Protein AF-A0A933I8B6-F1 (afdb_monomer_lite)

Foldseek 3Di:
DEDEADDPDADDCPQHEDEDADQEYEHDAAHEAQHYAYEAAAAGEYEYEFPYEYEHQAYYHAYYDVVRAYEYYYPDAPGADEYEYNHDYAAERYEYDRYEYPYPAAAEYYPYHYPDNYHSHPRVDPDDDVVPVVVVVVPPPPPDD

Sequence (145 aa):
MKGNWTNSGSFSSGTSTVILNGINQTIYGNNTFYNLSKIATSAGVLSFETGKTQTIVNSLILTGASGNILSLRSTSQGNYWYINPQGTRSISFVDAKDSNNIHQTTIIPTNSVSSGNNVNWNLGVGGSECANAVVILHRLIFAKI

Radius of gyration: 17.52 Å; chains: 1; bounding box: 31×70×30 Å

Secondary structure (DSSP, 8-state):
----EE-SS----TTPEEE--SSSEEEES-EEEEEEEEE-SS-EEEEE-TT-EEEEEEEEEEE-BTTBPEEEEESSTTS-EEEEE-SEEEEESEEE-SEEE-SSSPB--BS-EE-S--BSB----SS-SSHHHHHHHTTSSS---

Structure (mmCIF, N/CA/C/O backbone):
data_AF-A0A933I8B6-F1
#
_entry.id   AF-A0A933I8B6-F1
#
loop_
_atom_site.group_PDB
_atom_site.id
_atom_site.type_symbol
_atom_site.label_atom_id
_atom_site.label_alt_id
_atom_site.label_comp_id
_atom_site.label_asym_id
_atom_site.label_entity_id
_atom_site.label_seq_id
_atom_site.pdbx_PDB_ins_code
_atom_site.Cartn_x
_atom_site.Cartn_y
_atom_site.Cartn_z
_atom_site.occupancy
_atom_site.B_iso_or_equiv
_atom_site.auth_seq_id
_atom_site.auth_comp_id
_atom_site.auth_asym_id
_atom_site.auth_atom_id
_atom_site.pdbx_PDB_model_num
ATOM 1 N N . MET A 1 1 ? 9.136 16.529 -4.928 1.00 38.09 1 MET A N 1
ATOM 2 C CA . MET A 1 1 ? 8.128 16.910 -3.913 1.00 38.09 1 MET A CA 1
ATOM 3 C C . MET A 1 1 ? 7.854 15.690 -3.034 1.00 38.09 1 MET A C 1
ATOM 5 O O . MET A 1 1 ? 7.507 14.647 -3.576 1.00 38.09 1 MET A O 1
ATOM 9 N N . LYS A 1 2 ? 8.119 15.776 -1.722 1.00 49.44 2 LYS A N 1
ATOM 10 C CA . LYS A 1 2 ? 7.812 14.733 -0.726 1.00 49.44 2 LYS A CA 1
ATOM 11 C C . LYS A 1 2 ? 6.591 15.207 0.062 1.00 49.44 2 LYS A C 1
ATOM 13 O O . LYS A 1 2 ? 6.691 16.214 0.751 1.00 49.44 2 LYS A O 1
ATOM 18 N N . GLY A 1 3 ? 5.457 14.529 -0.072 1.00 61.91 3 GLY A N 1
ATOM 19 C CA . GLY A 1 3 ? 4.294 14.738 0.791 1.00 61.91 3 GLY A CA 1
ATOM 20 C C . GLY A 1 3 ? 4.118 13.492 1.640 1.00 61.91 3 GLY A C 1
ATOM 21 O O . GLY A 1 3 ? 3.668 12.474 1.120 1.00 61.91 3 GLY A O 1
ATOM 22 N N . ASN A 1 4 ? 4.533 13.525 2.903 1.00 72.19 4 ASN A N 1
ATOM 23 C CA . ASN A 1 4 ? 4.270 12.408 3.807 1.00 72.19 4 ASN A CA 1
ATOM 24 C C . ASN A 1 4 ? 2.786 12.410 4.182 1.00 72.19 4 ASN A C 1
ATOM 26 O O . ASN A 1 4 ? 2.207 13.471 4.406 1.00 72.19 4 ASN A O 1
ATOM 30 N N . TRP A 1 5 ? 2.181 11.228 4.262 1.00 71.62 5 TRP A N 1
ATOM 31 C CA . TRP A 1 5 ? 0.858 11.075 4.845 1.00 71.62 5 TRP A CA 1
ATOM 32 C C . TRP A 1 5 ? 1.016 10.928 6.357 1.00 71.62 5 TRP A C 1
ATOM 34 O O . TRP A 1 5 ? 1.328 9.854 6.876 1.00 71.62 5 TRP A O 1
ATOM 44 N N . THR A 1 6 ? 0.841 12.037 7.067 1.00 64.31 6 THR A N 1
ATOM 45 C CA . THR A 1 6 ? 0.762 12.069 8.528 1.00 64.31 6 THR A CA 1
ATOM 46 C C . THR A 1 6 ? -0.683 12.319 8.920 1.00 64.31 6 THR A C 1
ATOM 48 O O . THR A 1 6 ? -1.178 13.433 8.761 1.00 64.31 6 THR A O 1
ATOM 51 N N . ASN A 1 7 ? -1.358 11.295 9.434 1.00 55.88 7 ASN A N 1
ATOM 52 C CA . ASN A 1 7 ? -2.671 11.458 10.034 1.00 55.88 7 ASN A CA 1
ATOM 53 C C . ASN A 1 7 ? -2.546 11.320 11.559 1.00 55.88 7 ASN A C 1
ATOM 55 O O . ASN A 1 7 ? -2.358 10.221 12.074 1.00 55.88 7 ASN A O 1
ATOM 59 N N . SER A 1 8 ? -2.614 12.446 12.272 1.00 54.88 8 SER A N 1
ATOM 60 C CA . SER A 1 8 ? -2.635 12.503 13.741 1.00 54.88 8 SER A CA 1
ATOM 61 C C . SER A 1 8 ? -4.054 12.427 14.331 1.00 54.88 8 SER A C 1
ATOM 63 O O . SER A 1 8 ? -4.210 12.543 15.544 1.00 54.88 8 SER A O 1
ATOM 65 N N . GLY A 1 9 ? -5.083 12.225 13.495 1.00 50.50 9 GLY A N 1
ATOM 66 C CA . GLY A 1 9 ? -6.488 12.096 13.891 1.00 50.50 9 GLY A CA 1
ATOM 67 C C . GLY A 1 9 ? -7.218 10.951 13.172 1.00 50.50 9 GLY A C 1
ATOM 68 O O . GLY A 1 9 ? -6.607 10.030 12.631 1.00 50.50 9 GLY A O 1
ATOM 69 N N . SER A 1 10 ? -8.552 10.990 13.156 1.00 50.06 10 SER A N 1
ATOM 70 C CA . SER A 1 10 ? -9.377 10.011 12.432 1.00 50.06 10 SER A CA 1
ATOM 71 C C . SER A 1 10 ? -9.659 10.504 11.012 1.00 50.06 10 SER A C 1
ATOM 73 O O . SER A 1 10 ? -10.504 11.374 10.815 1.00 50.06 10 SER A O 1
ATOM 75 N N . PHE A 1 11 ? -8.984 9.950 10.003 1.00 61.12 11 PHE A N 1
ATOM 76 C CA . PHE A 1 11 ? -9.354 10.183 8.607 1.00 61.12 11 PHE A CA 1
ATOM 77 C C . PHE A 1 11 ? -10.560 9.305 8.250 1.00 61.12 11 PHE A C 1
ATOM 79 O O . PHE A 1 11 ? -10.429 8.090 8.115 1.00 61.12 11 PHE A O 1
ATOM 86 N N . SER A 1 12 ? -11.737 9.917 8.099 1.00 57.72 12 SER A N 1
ATOM 87 C CA . SER A 1 12 ? -12.919 9.258 7.536 1.00 57.72 12 SER A CA 1
ATOM 88 C C . SER A 1 12 ? -12.986 9.570 6.044 1.00 57.72 12 SER A C 1
ATOM 90 O O . SER A 1 12 ? -13.438 10.641 5.647 1.00 57.72 12 SER A O 1
ATOM 92 N N . SER A 1 13 ? -12.507 8.652 5.200 1.00 59.66 13 SER A N 1
ATOM 93 C CA . SER A 1 13 ? -12.538 8.845 3.738 1.00 59.66 13 SER A CA 1
ATOM 94 C C . SER A 1 13 ? -13.955 8.845 3.159 1.00 59.66 13 SER A C 1
ATOM 96 O O . SER A 1 13 ? -14.125 9.194 1.988 1.00 59.66 13 SER A O 1
ATOM 98 N N . GLY A 1 14 ? -14.966 8.418 3.925 1.00 74.69 14 GLY A N 1
ATOM 99 C CA . GLY A 1 14 ? -16.256 8.031 3.362 1.00 74.69 14 GLY A CA 1
ATOM 100 C C . GLY A 1 14 ? -16.028 6.956 2.300 1.00 74.69 14 GLY A C 1
ATOM 101 O O . GLY A 1 14 ? -15.512 5.888 2.614 1.00 74.69 14 GLY A O 1
ATOM 102 N N . THR A 1 15 ? -16.331 7.275 1.040 1.00 81.25 15 THR A N 1
ATOM 103 C CA . THR A 1 15 ? -16.066 6.422 -0.133 1.00 81.25 15 THR A CA 1
ATOM 104 C C . THR A 1 15 ? -14.960 6.953 -1.059 1.00 81.25 15 THR A C 1
ATOM 106 O O . THR A 1 15 ? -14.828 6.518 -2.204 1.00 81.25 15 THR A O 1
ATOM 109 N N . SER A 1 16 ? -14.173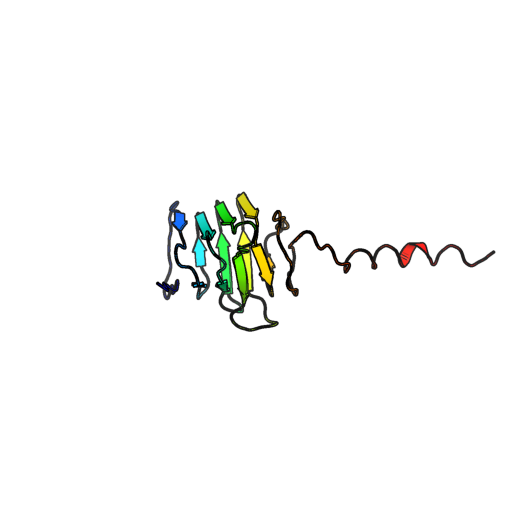 7.927 -0.597 1.00 87.12 16 SER A N 1
ATOM 110 C CA . SER A 1 16 ? -13.191 8.643 -1.421 1.00 87.12 16 SER A CA 1
ATOM 111 C C . SER A 1 16 ? -11.922 7.830 -1.693 1.00 87.12 16 SER A C 1
ATOM 113 O O . SER A 1 16 ? -11.544 6.937 -0.930 1.00 87.12 16 SER A O 1
ATOM 115 N N . THR A 1 17 ? -11.220 8.197 -2.768 1.00 87.88 17 THR A N 1
ATOM 116 C CA . THR A 1 17 ? -9.914 7.632 -3.129 1.00 87.88 17 THR A CA 1
ATOM 117 C C . THR A 1 17 ? -8.777 8.526 -2.661 1.00 87.88 17 THR A C 1
ATOM 119 O O . THR A 1 17 ? -8.693 9.686 -3.055 1.00 87.88 17 THR A O 1
ATOM 122 N N . VAL A 1 18 ? -7.863 7.966 -1.868 1.00 91.19 18 VAL A N 1
ATOM 123 C CA . VAL A 1 18 ? -6.596 8.615 -1.518 1.00 91.19 18 VAL A CA 1
ATOM 124 C C . VAL A 1 18 ? -5.553 8.253 -2.566 1.00 91.19 18 VAL A C 1
ATOM 126 O O . VAL A 1 18 ? -5.250 7.077 -2.767 1.00 91.19 18 VAL A O 1
ATOM 129 N N . ILE A 1 19 ? -5.004 9.269 -3.233 1.00 90.19 19 ILE A N 1
ATOM 130 C CA . ILE A 1 19 ? -3.965 9.114 -4.256 1.00 90.19 19 ILE A CA 1
ATOM 131 C C . ILE A 1 19 ? -2.637 9.634 -3.711 1.00 90.19 19 ILE A C 1
ATOM 133 O O . ILE A 1 19 ? -2.508 10.796 -3.332 1.00 90.19 19 ILE A O 1
ATOM 137 N N . LEU A 1 20 ? -1.633 8.766 -3.718 1.00 89.88 20 LEU A N 1
ATOM 138 C CA . LEU A 1 20 ? -0.267 9.066 -3.312 1.00 89.88 20 LEU A CA 1
ATOM 139 C C . LEU A 1 20 ? 0.579 9.389 -4.556 1.00 89.88 20 LEU A C 1
ATOM 141 O O . LEU A 1 20 ? 1.049 8.505 -5.270 1.00 89.88 20 LEU A O 1
ATOM 145 N N . ASN A 1 21 ? 0.766 10.670 -4.866 1.00 86.38 21 ASN A N 1
ATOM 146 C CA . ASN A 1 21 ? 1.432 11.127 -6.096 1.00 86.38 21 ASN A CA 1
ATOM 147 C C . ASN A 1 21 ? 2.934 11.453 -5.938 1.00 86.38 21 ASN A C 1
ATOM 149 O O . ASN A 1 21 ? 3.615 11.694 -6.932 1.00 86.38 21 ASN A O 1
ATOM 153 N N . GLY A 1 22 ? 3.479 11.444 -4.721 1.00 84.00 22 GLY A N 1
ATOM 154 C CA . GLY A 1 22 ? 4.897 11.711 -4.467 1.00 84.00 22 GLY A CA 1
ATOM 155 C C . GLY A 1 22 ? 5.796 10.528 -4.835 1.00 84.00 22 GLY A C 1
ATOM 156 O O . GLY A 1 22 ? 5.370 9.381 -4.772 1.00 84.00 22 GLY A O 1
ATOM 157 N N . ILE A 1 23 ? 7.057 10.778 -5.204 1.00 88.69 23 ILE A N 1
ATOM 158 C CA . ILE A 1 23 ? 8.016 9.700 -5.536 1.00 88.69 23 ILE A CA 1
ATOM 159 C C . ILE A 1 23 ? 8.303 8.842 -4.298 1.00 88.69 23 ILE A C 1
ATOM 161 O O . ILE A 1 23 ? 8.106 7.631 -4.315 1.00 88.69 23 ILE A O 1
ATOM 165 N N . ASN A 1 24 ? 8.727 9.503 -3.217 1.00 90.94 24 ASN A N 1
ATOM 166 C CA . ASN A 1 24 ? 8.945 8.890 -1.914 1.00 90.94 24 ASN A CA 1
ATOM 167 C C . ASN A 1 24 ? 7.927 9.460 -0.932 1.00 90.94 24 ASN A C 1
ATOM 169 O O . ASN A 1 24 ? 7.839 10.686 -0.796 1.00 90.94 24 ASN A O 1
ATOM 173 N N . GLN A 1 25 ? 7.176 8.591 -0.263 1.00 91.44 25 GLN A N 1
ATOM 174 C CA . GLN A 1 25 ? 6.160 8.977 0.714 1.00 91.44 25 GLN A CA 1
ATOM 175 C C . GLN A 1 25 ? 6.159 7.993 1.876 1.00 91.44 25 GLN A C 1
ATOM 177 O O . GLN A 1 25 ? 6.387 6.802 1.684 1.00 91.44 25 GLN A O 1
ATOM 182 N N . THR A 1 26 ? 5.863 8.492 3.069 1.00 93.06 26 THR A N 1
ATOM 183 C CA . THR A 1 26 ? 5.653 7.653 4.250 1.00 93.06 26 THR A CA 1
ATOM 184 C C . THR A 1 26 ? 4.214 7.784 4.726 1.00 93.06 26 THR A C 1
ATOM 186 O O . THR A 1 26 ? 3.703 8.902 4.788 1.00 93.06 26 THR A O 1
ATOM 189 N N . ILE A 1 27 ? 3.580 6.663 5.071 1.00 92.38 27 ILE A N 1
ATOM 190 C CA . ILE A 1 27 ? 2.301 6.607 5.781 1.00 92.38 27 ILE A CA 1
ATOM 191 C C . ILE A 1 27 ? 2.578 6.332 7.260 1.00 92.38 27 ILE A C 1
ATOM 193 O O . ILE A 1 27 ? 3.136 5.289 7.609 1.00 92.38 27 ILE A O 1
ATOM 197 N N . TYR A 1 28 ? 2.157 7.262 8.114 1.00 91.69 28 TYR A N 1
ATOM 198 C CA . TYR A 1 28 ? 2.220 7.134 9.569 1.00 91.69 28 TYR A CA 1
ATOM 199 C C . TYR A 1 28 ? 0.854 6.807 10.172 1.00 91.69 28 TYR A C 1
ATOM 201 O O . TYR A 1 28 ? -0.190 7.156 9.612 1.00 91.69 28 TYR A O 1
ATOM 209 N N . GLY A 1 29 ? 0.876 6.177 11.343 1.00 92.12 29 GLY A N 1
ATOM 210 C CA . GLY A 1 29 ? -0.299 5.820 12.122 1.00 92.12 29 GLY A CA 1
ATOM 211 C C . GLY A 1 29 ? -1.096 4.650 11.549 1.00 92.12 29 GLY A C 1
ATOM 212 O O . GLY A 1 29 ? -0.803 4.102 10.483 1.00 92.12 29 GLY A O 1
ATOM 213 N N . ASN A 1 30 ? -2.127 4.257 12.296 1.00 92.50 30 ASN A N 1
ATOM 214 C CA . ASN A 1 30 ? -3.143 3.340 11.794 1.00 92.50 30 ASN A CA 1
ATOM 215 C C . ASN A 1 30 ? -4.125 4.135 10.932 1.00 92.50 30 ASN A C 1
ATOM 217 O O . ASN A 1 30 ? -4.686 5.120 11.409 1.00 92.50 30 ASN A O 1
ATOM 221 N N . ASN A 1 31 ? -4.356 3.708 9.692 1.00 91.88 31 ASN A N 1
ATOM 222 C CA . ASN A 1 31 ? -5.295 4.385 8.798 1.00 91.88 31 ASN A CA 1
ATOM 223 C C . ASN A 1 31 ? -6.327 3.407 8.248 1.00 91.88 31 ASN A C 1
ATOM 225 O O . ASN A 1 31 ? -6.047 2.227 8.034 1.00 91.88 31 ASN A O 1
ATOM 229 N N . THR A 1 32 ? -7.517 3.937 7.976 1.00 93.06 32 THR A N 1
ATOM 230 C CA . THR A 1 32 ? -8.548 3.253 7.197 1.00 93.06 32 THR A CA 1
ATOM 231 C C . THR A 1 32 ? -8.812 4.060 5.934 1.00 93.06 32 THR A C 1
ATOM 233 O O . THR A 1 32 ? -9.253 5.208 5.990 1.00 93.06 32 THR A O 1
ATOM 236 N N . PHE A 1 33 ? -8.520 3.457 4.789 1.00 91.56 33 PHE A N 1
ATOM 237 C CA . PHE A 1 33 ? -8.780 4.012 3.470 1.00 91.56 33 PHE A CA 1
ATOM 238 C C . PHE A 1 33 ? -9.955 3.274 2.840 1.00 91.56 33 PHE A C 1
ATOM 240 O O . PHE A 1 33 ? -9.988 2.043 2.853 1.00 91.56 33 PHE A O 1
ATOM 247 N N . TYR A 1 34 ? -10.895 3.998 2.238 1.00 93.12 34 TYR A N 1
ATOM 248 C CA . TYR A 1 34 ? -11.889 3.348 1.391 1.00 93.12 34 TYR A CA 1
ATOM 249 C C . TYR A 1 34 ? -11.246 2.844 0.094 1.00 93.12 34 TYR A C 1
ATOM 251 O O . TYR A 1 34 ? -11.196 1.636 -0.134 1.00 93.12 34 TYR A O 1
ATOM 259 N N . ASN A 1 35 ? -10.641 3.744 -0.690 1.00 92.56 35 ASN A N 1
ATOM 260 C CA . ASN A 1 35 ? -9.711 3.373 -1.759 1.00 92.56 35 ASN A CA 1
ATOM 261 C C . ASN A 1 35 ? -8.334 4.006 -1.522 1.00 92.56 35 ASN A C 1
ATOM 263 O O . ASN A 1 35 ? -8.241 5.186 -1.175 1.00 92.56 35 ASN A O 1
ATOM 267 N N . LEU A 1 36 ? -7.268 3.247 -1.771 1.00 94.69 36 LEU A N 1
ATOM 268 C CA . LEU A 1 36 ? -5.884 3.717 -1.740 1.00 94.6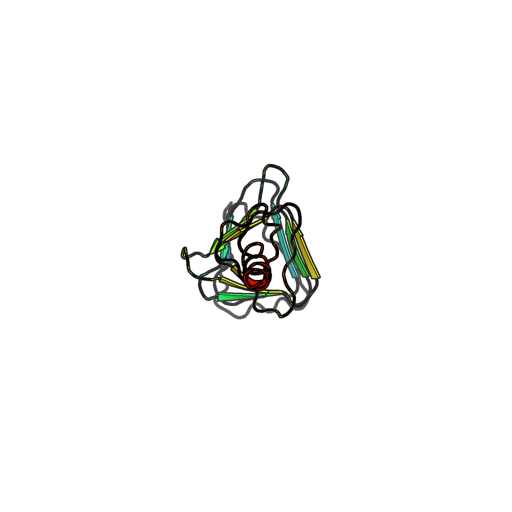9 36 LEU A CA 1
ATOM 269 C C . LEU A 1 36 ? -5.219 3.427 -3.085 1.00 94.69 36 LEU A C 1
ATOM 271 O O . LEU A 1 36 ? -5.194 2.281 -3.530 1.00 94.69 36 LEU A O 1
ATOM 275 N N . SER A 1 37 ? -4.653 4.459 -3.709 1.00 94.75 37 SER A N 1
ATOM 276 C CA . SER A 1 37 ? -3.956 4.350 -4.987 1.00 94.75 37 SER A CA 1
ATOM 277 C C . SER A 1 37 ? -2.560 4.960 -4.924 1.00 94.75 37 SER A C 1
ATOM 279 O O . SER A 1 37 ? -2.383 6.130 -4.578 1.00 94.75 37 SER A O 1
ATOM 281 N N . LYS A 1 38 ? -1.559 4.166 -5.303 1.00 93.75 38 LYS A N 1
ATOM 282 C CA . LYS A 1 38 ? -0.194 4.608 -5.576 1.00 93.75 38 LYS A CA 1
ATOM 283 C C . LYS A 1 38 ? 0.240 4.056 -6.927 1.00 93.75 38 LYS A C 1
ATOM 285 O O . LYS A 1 38 ? 0.515 2.867 -7.053 1.00 93.75 38 LYS A O 1
ATOM 290 N N . ILE A 1 39 ? 0.354 4.941 -7.911 1.00 93.50 39 ILE A N 1
ATOM 291 C CA . ILE A 1 39 ? 0.917 4.625 -9.225 1.00 93.50 39 ILE A CA 1
ATOM 292 C C . ILE A 1 39 ? 2.246 5.373 -9.340 1.00 93.50 39 ILE A C 1
ATOM 294 O O . ILE A 1 39 ? 2.309 6.591 -9.157 1.00 93.50 39 ILE A O 1
ATOM 298 N N . ALA A 1 40 ? 3.326 4.635 -9.554 1.00 90.69 40 ALA A N 1
ATOM 299 C CA . ALA A 1 40 ? 4.677 5.148 -9.683 1.00 90.69 40 ALA A CA 1
ATOM 300 C C . ALA A 1 40 ? 5.126 5.035 -11.143 1.00 90.69 40 ALA A C 1
ATOM 302 O O . ALA A 1 40 ? 5.136 3.953 -11.723 1.00 90.69 40 ALA A O 1
ATOM 303 N N . THR A 1 41 ? 5.498 6.170 -11.731 1.00 88.06 41 THR A N 1
ATOM 304 C CA . THR A 1 41 ? 6.078 6.260 -13.082 1.00 88.06 41 THR A CA 1
ATOM 305 C C . THR A 1 41 ? 7.608 6.229 -13.068 1.00 88.06 41 THR A C 1
ATOM 307 O O . THR A 1 41 ? 8.234 6.048 -14.107 1.00 88.06 41 THR A O 1
ATOM 310 N N . SER A 1 42 ? 8.212 6.375 -11.888 1.00 90.81 42 SER A N 1
ATOM 311 C CA . SER A 1 42 ? 9.645 6.271 -11.619 1.00 90.81 42 SER A CA 1
ATOM 312 C C . SER A 1 42 ? 9.869 5.414 -10.375 1.00 90.81 42 SER A C 1
ATOM 314 O O . SER A 1 42 ? 8.980 5.332 -9.523 1.00 90.81 42 SER A O 1
ATOM 316 N N . ALA A 1 43 ? 11.061 4.832 -10.224 1.00 91.00 43 ALA A N 1
ATOM 317 C CA . ALA A 1 43 ? 11.433 4.138 -8.992 1.00 91.00 43 ALA A CA 1
ATOM 318 C C . ALA A 1 43 ? 11.223 5.046 -7.764 1.00 91.00 43 ALA A C 1
ATOM 320 O O . ALA A 1 43 ? 11.586 6.226 -7.765 1.00 91.00 43 ALA A O 1
ATOM 321 N N . GLY A 1 44 ? 10.604 4.495 -6.725 1.00 92.44 44 GLY A N 1
ATOM 322 C CA . GLY A 1 44 ? 10.214 5.241 -5.535 1.00 92.44 44 GLY A CA 1
ATOM 323 C C . GLY A 1 44 ? 9.922 4.321 -4.361 1.00 92.44 44 GLY A C 1
ATOM 324 O O . GLY A 1 44 ? 9.756 3.110 -4.528 1.00 92.44 44 GLY A O 1
ATOM 325 N N . VAL A 1 45 ? 9.877 4.907 -3.169 1.00 94.69 45 VAL A N 1
ATOM 326 C CA . VAL A 1 45 ? 9.669 4.190 -1.910 1.00 94.69 45 VAL A CA 1
ATOM 327 C C . VAL A 1 45 ? 8.393 4.676 -1.236 1.00 94.69 45 VAL A C 1
ATOM 329 O O . VAL A 1 45 ? 8.257 5.855 -0.902 1.00 94.69 45 VAL A O 1
ATOM 332 N N . LEU A 1 46 ? 7.471 3.746 -1.003 1.00 95.94 46 LEU A N 1
ATOM 333 C CA . LEU A 1 46 ? 6.346 3.918 -0.100 1.00 95.94 46 LEU A CA 1
ATOM 334 C C . LEU A 1 46 ? 6.678 3.231 1.227 1.00 95.94 46 LEU A C 1
ATOM 336 O O . LEU A 1 46 ? 6.726 2.002 1.318 1.00 95.94 46 LEU A O 1
ATOM 340 N N . SER A 1 47 ? 6.927 4.044 2.247 1.00 96.06 47 SER A N 1
ATOM 341 C CA . SER A 1 47 ? 7.250 3.578 3.590 1.00 96.06 47 SER A CA 1
ATOM 342 C C . SER A 1 47 ? 6.001 3.530 4.465 1.00 96.06 47 SER A C 1
ATOM 344 O O . SER A 1 47 ? 5.154 4.420 4.407 1.00 96.06 47 SER A O 1
ATOM 346 N N . PHE A 1 48 ? 5.917 2.526 5.325 1.00 96.38 48 PHE A N 1
ATOM 347 C CA . PHE A 1 48 ? 4.846 2.352 6.297 1.00 96.38 48 PHE A CA 1
ATOM 348 C C . PHE A 1 48 ? 5.434 2.315 7.700 1.00 96.38 48 PHE A C 1
ATOM 350 O O . PHE A 1 48 ? 6.432 1.629 7.938 1.00 96.38 48 PHE A O 1
ATOM 357 N N . GLU A 1 49 ? 4.824 3.052 8.626 1.00 96.12 49 GLU A N 1
ATOM 358 C CA . GLU A 1 49 ? 5.259 3.037 10.018 1.00 96.12 49 GLU A CA 1
ATOM 359 C C . GLU A 1 49 ? 5.175 1.620 10.603 1.00 96.12 49 GLU A C 1
ATOM 361 O O . GLU A 1 49 ? 4.151 0.934 10.526 1.00 96.12 49 GLU A O 1
ATOM 366 N N . THR A 1 50 ? 6.281 1.184 11.196 1.00 96.75 50 THR A N 1
ATOM 367 C CA . THR A 1 50 ? 6.402 -0.114 11.855 1.00 96.75 50 THR A CA 1
ATOM 368 C C . THR A 1 50 ? 5.317 -0.315 12.902 1.00 96.75 50 THR A C 1
ATOM 370 O O . THR A 1 50 ? 5.008 0.571 13.697 1.00 96.75 50 THR A O 1
ATOM 373 N N . GLY A 1 51 ? 4.747 -1.516 12.925 1.00 96.12 51 GLY A N 1
ATOM 374 C CA . GLY A 1 51 ? 3.711 -1.884 13.877 1.00 96.12 51 GLY A CA 1
ATOM 375 C C . GLY A 1 51 ? 2.342 -1.265 13.589 1.00 96.12 51 GLY A C 1
ATOM 376 O O . GLY A 1 51 ? 1.398 -1.538 14.328 1.00 96.12 51 GLY A O 1
ATOM 377 N N . LYS A 1 52 ? 2.203 -0.440 12.542 1.00 96.62 52 LYS A N 1
ATOM 378 C CA . LYS A 1 52 ? 0.929 0.192 12.185 1.00 96.62 52 LYS A CA 1
ATOM 379 C C . LYS A 1 52 ? 0.207 -0.562 11.082 1.00 96.62 52 LYS A C 1
ATOM 381 O O . LYS A 1 52 ? 0.823 -1.163 10.203 1.00 96.62 52 LYS A O 1
ATOM 386 N N . THR A 1 53 ? -1.117 -0.493 11.144 1.00 96.19 53 THR A N 1
ATOM 387 C CA . THR A 1 53 ? -2.034 -1.176 10.237 1.00 96.19 53 THR A CA 1
ATOM 388 C C . THR A 1 53 ? -2.654 -0.200 9.254 1.00 96.19 53 THR A C 1
ATOM 390 O O . THR A 1 53 ? -3.231 0.815 9.648 1.00 96.19 53 THR A O 1
ATOM 393 N N . GLN A 1 54 ? -2.573 -0.543 7.971 1.00 96.44 54 GLN A N 1
ATOM 394 C CA . GLN A 1 54 ? -3.306 0.135 6.909 1.00 96.44 54 GLN A CA 1
ATOM 395 C C . GLN A 1 54 ? -4.469 -0.753 6.468 1.00 96.44 54 GLN A C 1
ATOM 397 O O . GLN A 1 54 ? -4.263 -1.806 5.861 1.00 96.44 54 GLN A O 1
ATOM 402 N N . THR A 1 55 ? -5.691 -0.338 6.786 1.00 95.88 55 THR A N 1
ATOM 403 C CA . THR A 1 55 ? -6.916 -1.026 6.367 1.00 95.88 55 THR A CA 1
ATOM 404 C C . THR A 1 55 ? -7.418 -0.409 5.071 1.00 95.88 55 THR A C 1
ATOM 406 O O . THR A 1 55 ? -7.572 0.809 4.992 1.00 95.88 55 THR A O 1
ATOM 409 N N . ILE A 1 56 ? -7.682 -1.237 4.059 1.00 96.50 56 ILE A N 1
ATOM 410 C CA . ILE A 1 56 ? -8.240 -0.795 2.778 1.00 96.50 56 ILE A CA 1
ATOM 411 C C . ILE A 1 56 ? -9.571 -1.499 2.561 1.00 96.50 56 ILE A C 1
ATOM 413 O O . ILE A 1 56 ? -9.599 -2.706 2.329 1.00 96.50 56 ILE A O 1
ATOM 417 N N . VAL A 1 57 ? -10.662 -0.743 2.645 1.00 95.75 57 VAL A N 1
ATOM 418 C CA . VAL A 1 57 ? -12.023 -1.292 2.671 1.00 95.75 57 VAL A CA 1
ATOM 419 C C . VAL A 1 57 ? -12.465 -1.774 1.288 1.00 95.75 57 VAL A C 1
ATOM 421 O O . VAL A 1 57 ? -12.977 -2.882 1.174 1.00 95.75 57 VAL A O 1
ATOM 424 N N . ASN A 1 58 ? -12.243 -0.985 0.231 1.00 94.75 58 ASN A N 1
ATOM 425 C CA . ASN A 1 58 ? -12.803 -1.260 -1.096 1.00 94.75 58 ASN A CA 1
ATOM 426 C C . ASN A 1 58 ? -11.750 -1.553 -2.174 1.00 94.75 58 ASN A C 1
ATOM 428 O O . ASN A 1 58 ? -11.833 -2.585 -2.836 1.00 94.75 58 ASN A O 1
ATOM 432 N N . SER A 1 59 ? -10.751 -0.688 -2.373 1.00 95.19 59 SER A N 1
ATOM 433 C CA . SER A 1 59 ? -9.777 -0.893 -3.456 1.00 95.19 59 SER A CA 1
ATOM 434 C C . SER A 1 59 ? -8.357 -0.474 -3.095 1.00 95.19 59 SER A C 1
ATOM 436 O O . SER A 1 59 ? -8.113 0.667 -2.706 1.00 95.19 59 SER A O 1
ATOM 438 N N . LEU A 1 60 ? -7.413 -1.407 -3.251 1.00 97.62 60 LEU A N 1
ATOM 439 C CA . LEU A 1 60 ? -5.976 -1.179 -3.142 1.00 97.62 60 LEU A CA 1
ATOM 440 C C . LEU A 1 60 ? -5.338 -1.258 -4.531 1.00 97.62 60 LEU A C 1
ATOM 442 O O . LEU A 1 60 ? -5.314 -2.330 -5.140 1.00 97.62 60 LEU A O 1
ATOM 446 N N . ILE A 1 61 ? -4.776 -0.143 -4.991 1.00 96.81 61 ILE A N 1
ATOM 447 C CA . ILE A 1 61 ? -4.034 -0.042 -6.250 1.00 96.81 61 ILE A CA 1
ATOM 448 C C . ILE A 1 61 ? -2.594 0.351 -5.927 1.00 96.81 61 ILE A C 1
ATOM 450 O O . ILE A 1 61 ? -2.342 1.466 -5.474 1.00 96.81 61 ILE A O 1
ATOM 454 N N . LEU A 1 62 ? -1.643 -0.552 -6.157 1.00 97.06 62 LEU A N 1
ATOM 455 C CA . LEU A 1 62 ? -0.210 -0.285 -6.006 1.00 97.06 62 LEU A CA 1
ATOM 456 C C . LEU A 1 62 ? 0.498 -0.719 -7.287 1.00 97.06 62 LEU A C 1
ATOM 458 O O . LEU A 1 62 ? 0.552 -1.903 -7.610 1.00 97.06 62 LEU A O 1
ATOM 462 N N . THR A 1 63 ? 1.022 0.231 -8.047 1.00 95.69 63 THR A N 1
ATOM 463 C CA . THR A 1 63 ? 1.547 -0.050 -9.384 1.00 95.69 63 THR A CA 1
ATOM 464 C C . THR A 1 63 ? 2.857 0.683 -9.598 1.00 95.69 63 THR A C 1
ATOM 466 O O . THR A 1 63 ? 2.888 1.908 -9.546 1.00 95.69 63 THR A O 1
ATOM 469 N N . GLY A 1 64 ? 3.937 -0.062 -9.820 1.00 94.56 64 GLY A N 1
ATOM 470 C CA . GLY A 1 64 ? 5.159 0.469 -10.425 1.00 94.56 64 GLY A CA 1
ATOM 471 C C . GLY A 1 64 ? 5.140 0.316 -11.946 1.00 94.56 64 GLY A C 1
ATOM 472 O O . GLY A 1 64 ? 4.105 0.022 -12.545 1.00 94.56 64 GLY A O 1
ATOM 473 N N . ALA A 1 65 ? 6.308 0.435 -12.566 1.00 92.69 65 ALA A N 1
ATOM 474 C CA . ALA A 1 65 ? 6.495 0.159 -13.986 1.00 92.69 65 ALA A CA 1
ATOM 475 C C . ALA A 1 65 ? 7.699 -0.766 -14.216 1.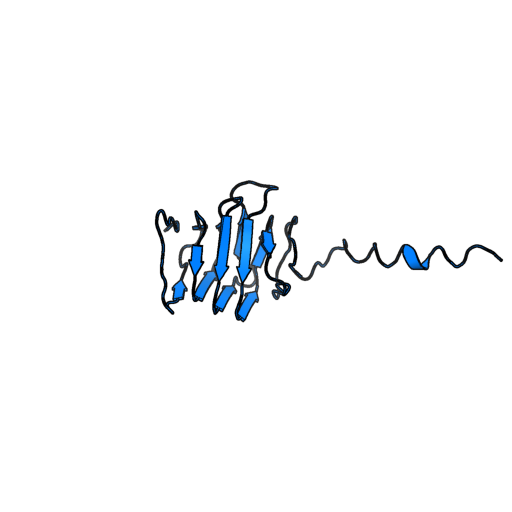00 92.69 65 ALA A C 1
ATOM 477 O O . ALA A 1 65 ? 8.553 -0.937 -13.343 1.00 92.69 65 ALA A O 1
ATOM 478 N N . SER A 1 66 ? 7.792 -1.358 -15.409 1.00 90.69 66 SER A N 1
ATOM 479 C CA . SER A 1 66 ? 8.981 -2.123 -15.804 1.00 90.69 66 SER A CA 1
ATOM 480 C C . SER A 1 66 ? 10.233 -1.238 -15.723 1.00 90.69 66 SER A C 1
ATOM 482 O O . SER A 1 66 ? 10.215 -0.088 -16.165 1.00 90.69 66 SER A O 1
ATOM 484 N N . GLY A 1 67 ? 11.292 -1.737 -15.082 1.00 89.38 67 GLY A N 1
ATOM 485 C CA . GLY A 1 67 ? 12.506 -0.965 -14.772 1.00 89.38 67 GLY A CA 1
ATOM 486 C C . GLY A 1 67 ? 12.354 0.084 -13.657 1.00 89.38 67 GLY A C 1
ATOM 487 O O . GLY A 1 67 ? 13.346 0.667 -13.238 1.00 89.38 67 GLY A O 1
ATOM 488 N N . ASN A 1 68 ? 11.141 0.304 -13.140 1.00 92.19 68 ASN A N 1
ATOM 489 C CA . ASN A 1 68 ? 10.805 1.302 -12.122 1.00 92.19 68 ASN A CA 1
ATOM 490 C C . ASN A 1 68 ? 9.868 0.692 -11.068 1.00 92.19 68 ASN A C 1
ATOM 492 O O . ASN A 1 68 ? 8.701 1.072 -10.937 1.00 92.19 68 ASN A O 1
ATOM 496 N N . ILE A 1 69 ? 10.379 -0.298 -10.340 1.00 93.88 69 ILE A N 1
ATOM 497 C CA . ILE A 1 69 ? 9.617 -1.035 -9.330 1.00 93.88 69 ILE A CA 1
ATOM 498 C C . ILE A 1 69 ? 9.324 -0.128 -8.123 1.00 93.88 69 ILE A C 1
ATOM 500 O O . ILE A 1 69 ? 10.206 0.575 -7.622 1.00 93.88 69 ILE A O 1
ATOM 504 N N . LEU A 1 70 ? 8.081 -0.152 -7.636 1.00 96.38 70 LEU A N 1
ATOM 505 C CA . LEU A 1 70 ? 7.673 0.560 -6.425 1.00 96.38 70 LEU A CA 1
ATOM 506 C C . LEU A 1 70 ? 8.098 -0.235 -5.185 1.00 96.38 70 LEU A C 1
ATOM 508 O O . LEU A 1 70 ? 7.587 -1.325 -4.941 1.00 96.38 70 LEU A O 1
ATOM 512 N N . SER A 1 71 ? 8.987 0.324 -4.369 1.00 96.75 71 SER A N 1
ATOM 513 C CA . SER A 1 71 ? 9.411 -0.304 -3.116 1.00 96.75 71 SER A CA 1
ATOM 514 C C . SER A 1 71 ? 8.405 -0.039 -1.997 1.00 96.75 71 SER A C 1
ATOM 516 O O . SER A 1 71 ? 8.142 1.112 -1.662 1.00 96.75 71 SER A O 1
ATOM 518 N N . LEU A 1 72 ? 7.892 -1.098 -1.378 1.00 97.38 72 LEU A N 1
ATOM 519 C CA . LEU A 1 72 ? 7.082 -1.068 -0.162 1.00 97.38 72 LEU A CA 1
ATOM 520 C C . LEU A 1 72 ? 7.969 -1.482 1.014 1.00 97.38 72 LEU A C 1
ATOM 522 O O . LEU A 1 72 ? 8.564 -2.567 0.985 1.00 97.38 72 LEU A O 1
ATOM 526 N N . ARG A 1 73 ? 8.108 -0.612 2.020 1.00 97.44 73 ARG A N 1
ATOM 527 C CA . ARG A 1 73 ? 9.076 -0.792 3.116 1.00 97.44 73 ARG A CA 1
ATOM 528 C C . ARG A 1 73 ? 8.485 -0.464 4.481 1.00 97.44 73 ARG A C 1
ATOM 530 O O . ARG A 1 73 ? 7.684 0.455 4.607 1.00 97.44 73 ARG A O 1
ATOM 537 N N . SER A 1 74 ? 8.961 -1.161 5.509 1.00 97.00 74 SER A N 1
ATOM 538 C CA . SER A 1 74 ? 8.804 -0.733 6.902 1.00 97.00 74 SER A CA 1
ATOM 539 C C . SER A 1 74 ? 9.718 0.457 7.203 1.00 97.00 74 SER A C 1
ATOM 541 O O . SER A 1 74 ? 10.814 0.555 6.648 1.00 97.00 74 SER A O 1
ATOM 543 N N . THR A 1 75 ? 9.315 1.341 8.115 1.00 96.06 75 THR A N 1
ATOM 544 C CA . THR A 1 75 ? 10.207 2.384 8.654 1.00 96.06 75 THR A CA 1
ATOM 545 C C . THR A 1 75 ? 11.304 1.828 9.569 1.00 96.06 75 THR A C 1
ATOM 547 O O . THR A 1 75 ? 12.296 2.514 9.790 1.00 96.06 75 THR A O 1
ATOM 550 N N . SER A 1 76 ? 11.139 0.612 10.101 1.00 95.94 76 SER A N 1
ATOM 551 C CA . SER A 1 76 ? 12.130 -0.107 10.911 1.00 95.94 76 SER A CA 1
ATOM 552 C C . SER A 1 76 ? 12.396 -1.476 10.295 1.00 95.94 76 SER A C 1
ATOM 554 O O . SER A 1 76 ? 11.513 -2.334 10.240 1.00 95.94 76 SER A O 1
ATOM 556 N N . GLN A 1 77 ? 13.619 -1.677 9.812 1.00 92.12 77 GLN A N 1
ATOM 557 C CA . GLN A 1 77 ? 14.024 -2.899 9.123 1.00 92.12 77 GLN A CA 1
ATOM 558 C C . GLN A 1 77 ? 13.865 -4.135 10.021 1.00 92.12 77 GLN A C 1
ATOM 560 O O . GLN A 1 77 ? 14.189 -4.096 11.208 1.00 92.12 77 GLN A O 1
ATOM 565 N N . GLY A 1 78 ? 13.372 -5.233 9.443 1.00 92.50 78 GLY A N 1
ATOM 566 C CA . GLY A 1 78 ? 13.139 -6.494 10.155 1.00 92.50 78 GLY A CA 1
ATOM 567 C C . GLY A 1 78 ? 11.865 -6.515 11.002 1.00 92.50 78 GLY A C 1
ATOM 568 O O . GLY A 1 78 ? 11.506 -7.563 11.530 1.00 92.50 78 GLY A O 1
ATOM 569 N N . ASN A 1 79 ? 11.154 -5.388 11.111 1.00 95.56 79 ASN A N 1
ATOM 570 C CA . ASN A 1 79 ? 9.909 -5.286 11.860 1.00 95.56 79 ASN A CA 1
ATOM 571 C C . ASN A 1 79 ? 8.733 -5.041 10.922 1.00 95.56 79 ASN A C 1
ATOM 573 O O . ASN A 1 79 ? 8.800 -4.177 10.045 1.00 95.56 79 ASN A O 1
ATOM 577 N N . TYR A 1 80 ? 7.631 -5.751 11.156 1.00 96.50 80 TYR A N 1
ATOM 578 C CA . TYR A 1 80 ? 6.481 -5.690 10.267 1.00 96.50 80 TYR A CA 1
ATOM 579 C C . TYR A 1 80 ? 5.787 -4.325 10.263 1.00 96.50 80 TYR A C 1
ATOM 581 O O . TYR A 1 80 ? 5.576 -3.703 11.307 1.00 96.50 80 TYR A O 1
ATOM 589 N N . TRP A 1 81 ? 5.348 -3.912 9.080 1.00 97.94 81 TRP A N 1
ATOM 590 C CA . TRP A 1 81 ? 4.149 -3.092 8.913 1.00 97.94 81 TRP A CA 1
ATOM 591 C C . TRP A 1 81 ? 2.976 -3.998 8.525 1.00 97.94 81 TRP A C 1
ATOM 593 O O . TRP A 1 81 ? 3.174 -5.059 7.926 1.00 97.94 81 TRP A O 1
ATOM 603 N N . TYR A 1 82 ? 1.752 -3.598 8.868 1.00 98.12 82 TYR A N 1
ATOM 604 C CA . TYR A 1 82 ? 0.565 -4.427 8.664 1.00 98.12 82 TYR A CA 1
ATOM 605 C C . TYR A 1 82 ? -0.350 -3.854 7.585 1.00 98.12 82 TYR A C 1
ATOM 607 O O . TYR A 1 82 ? -0.578 -2.642 7.510 1.00 98.12 82 TYR A O 1
ATOM 615 N N . ILE A 1 83 ? -0.926 -4.740 6.775 1.00 98.12 83 ILE A N 1
ATOM 616 C CA . ILE A 1 83 ? -1.920 -4.384 5.763 1.00 98.12 83 ILE A CA 1
ATOM 617 C C . ILE A 1 83 ? -3.150 -5.282 5.875 1.00 98.12 83 ILE A C 1
ATOM 619 O O . ILE A 1 83 ? -3.034 -6.493 6.045 1.00 98.12 83 ILE A O 1
ATOM 623 N N . ASN A 1 84 ? -4.333 -4.680 5.776 1.00 97.75 84 ASN A N 1
ATOM 624 C CA . ASN A 1 84 ? -5.617 -5.375 5.779 1.00 97.75 84 ASN A CA 1
ATOM 625 C C . ASN A 1 84 ? -6.457 -4.942 4.564 1.00 97.75 84 ASN A C 1
ATOM 627 O O . ASN A 1 84 ? -7.341 -4.090 4.695 1.00 97.75 84 ASN A O 1
ATOM 631 N N . PRO A 1 85 ? -6.157 -5.457 3.358 1.00 96.88 85 PRO A N 1
ATOM 632 C CA . PRO A 1 85 ? -6.972 -5.206 2.180 1.00 96.88 85 PRO A CA 1
ATOM 633 C C . PRO A 1 85 ? -8.221 -6.091 2.219 1.00 96.88 85 PRO A C 1
ATOM 635 O O . PRO A 1 85 ? -8.117 -7.304 2.049 1.00 96.88 85 PRO A O 1
ATOM 638 N N . GLN A 1 86 ? -9.390 -5.489 2.414 1.00 96.50 86 GLN A N 1
ATOM 639 C CA . GLN A 1 86 ? -10.688 -6.170 2.507 1.00 96.50 86 GLN A CA 1
ATOM 640 C C . GLN A 1 86 ? -11.387 -6.284 1.143 1.00 96.50 86 GLN A C 1
ATOM 642 O O . GLN A 1 86 ? -12.145 -7.224 0.917 1.00 96.50 86 GLN A O 1
ATOM 647 N N . GLY A 1 87 ? -11.088 -5.367 0.219 1.00 94.31 87 GLY A N 1
ATOM 648 C CA . GLY A 1 87 ? -11.648 -5.350 -1.132 1.00 94.31 87 GLY A CA 1
ATOM 649 C C . GLY A 1 87 ? -10.671 -5.788 -2.232 1.00 94.31 87 GLY A C 1
ATOM 650 O O . GLY A 1 87 ? -9.844 -6.687 -2.050 1.00 94.31 87 GLY A O 1
ATOM 651 N N . THR 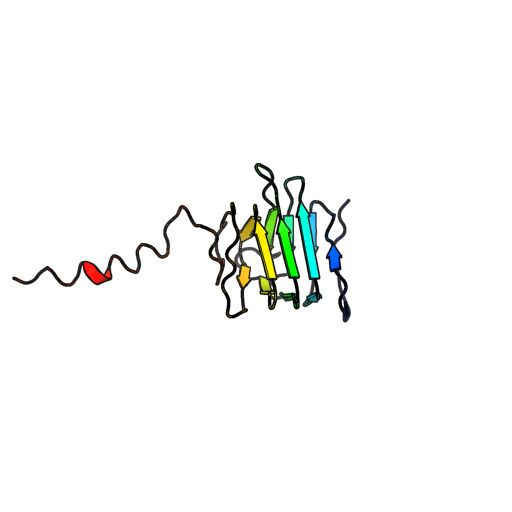A 1 88 ? -10.773 -5.163 -3.408 1.00 95.94 88 THR A N 1
ATOM 652 C CA . THR A 1 88 ? -9.977 -5.519 -4.594 1.00 95.94 88 THR A CA 1
ATOM 653 C C . THR A 1 88 ? -8.500 -5.175 -4.413 1.00 95.94 88 THR A C 1
ATOM 655 O O . THR A 1 88 ? -8.170 -4.121 -3.867 1.00 95.94 88 THR A O 1
ATOM 658 N N . ARG A 1 89 ? -7.612 -6.026 -4.938 1.00 96.00 89 ARG A N 1
ATOM 659 C CA . ARG A 1 89 ? -6.153 -5.856 -4.893 1.00 96.00 89 ARG A CA 1
ATOM 660 C C . ARG A 1 89 ? -5.620 -5.804 -6.322 1.00 96.00 89 ARG A C 1
ATOM 662 O O . ARG A 1 89 ? -5.512 -6.840 -6.968 1.00 96.00 89 ARG A O 1
ATOM 669 N N . SER A 1 90 ? -5.293 -4.615 -6.809 1.00 96.44 90 SER A N 1
ATOM 670 C CA . SER A 1 90 ? -4.636 -4.418 -8.102 1.00 96.44 90 SER A CA 1
ATOM 671 C C . SER A 1 90 ? -3.186 -4.025 -7.854 1.00 96.44 90 SER A C 1
ATOM 673 O O . SER A 1 90 ? -2.876 -2.850 -7.650 1.00 96.44 90 SER A O 1
ATOM 675 N N . ILE A 1 91 ? -2.302 -5.021 -7.790 1.00 96.62 91 ILE A N 1
ATOM 676 C CA . ILE A 1 91 ? -0.904 -4.816 -7.404 1.00 96.62 91 ILE A CA 1
ATOM 677 C C . ILE A 1 91 ? 0.031 -5.394 -8.463 1.00 96.62 91 ILE A C 1
ATOM 679 O O . ILE A 1 91 ? -0.068 -6.569 -8.820 1.00 96.62 91 ILE A O 1
ATOM 683 N N . SER A 1 92 ? 0.956 -4.570 -8.951 1.00 95.31 92 SER A N 1
ATOM 684 C CA . SER A 1 92 ? 1.921 -4.973 -9.977 1.00 95.31 92 SER A CA 1
ATOM 685 C C . SER A 1 92 ? 3.204 -4.150 -9.927 1.00 95.31 92 SER A C 1
ATOM 687 O O . SER A 1 92 ? 3.151 -2.967 -9.592 1.00 95.31 92 SER A O 1
ATOM 689 N N . PHE A 1 93 ? 4.338 -4.733 -10.330 1.00 95.00 93 PHE A N 1
ATOM 690 C CA . PHE A 1 93 ? 5.642 -4.052 -10.327 1.00 95.00 93 PHE A CA 1
ATOM 691 C C . PHE A 1 93 ? 5.984 -3.439 -8.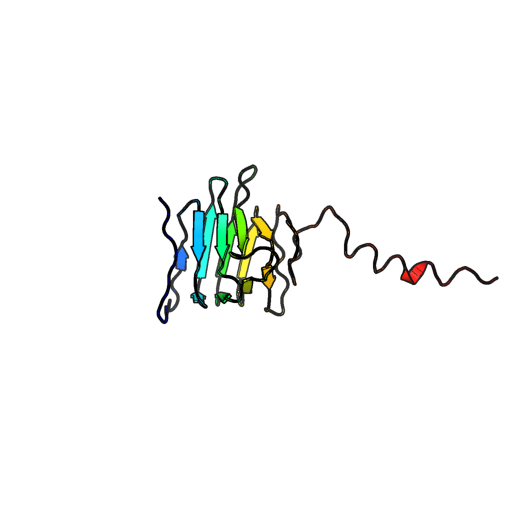963 1.00 95.00 93 PHE A C 1
ATOM 693 O O . PHE A 1 93 ? 6.432 -2.292 -8.875 1.00 95.00 93 PHE A O 1
ATOM 700 N N . VAL A 1 94 ? 5.742 -4.198 -7.891 1.00 96.00 94 VAL A N 1
ATOM 701 C CA . VAL A 1 94 ? 6.113 -3.806 -6.529 1.00 96.00 94 VAL A CA 1
ATOM 702 C C . VAL A 1 94 ? 7.249 -4.668 -6.006 1.00 96.00 94 VAL A C 1
ATOM 704 O O . VAL A 1 94 ? 7.391 -5.825 -6.380 1.00 96.00 94 VAL A O 1
ATOM 707 N N . ASP A 1 95 ? 8.039 -4.108 -5.108 1.00 95.62 95 ASP A N 1
ATOM 708 C CA . ASP A 1 95 ? 8.994 -4.840 -4.293 1.00 95.62 95 ASP A CA 1
ATOM 709 C C . ASP A 1 95 ? 8.555 -4.697 -2.839 1.00 95.62 95 ASP A C 1
ATOM 711 O O . ASP A 1 95 ? 8.604 -3.596 -2.292 1.00 95.62 95 ASP A O 1
ATOM 715 N N . ALA A 1 96 ? 8.109 -5.781 -2.210 1.00 96.31 96 ALA A N 1
ATOM 716 C CA . ALA A 1 96 ? 7.666 -5.756 -0.820 1.00 96.31 96 ALA A CA 1
ATOM 717 C C . ALA A 1 96 ? 8.747 -6.278 0.131 1.00 96.31 96 ALA A C 1
ATOM 719 O O . ALA A 1 96 ? 9.428 -7.268 -0.151 1.00 96.31 96 ALA A O 1
ATOM 720 N N . LYS A 1 97 ? 8.870 -5.628 1.290 1.00 95.31 97 LYS A N 1
ATOM 721 C CA . LYS A 1 97 ? 9.700 -6.082 2.407 1.00 95.31 97 LYS A CA 1
ATOM 722 C C . LYS A 1 97 ? 9.022 -5.794 3.739 1.00 95.31 97 LYS A C 1
ATOM 724 O O . LYS A 1 97 ? 8.397 -4.737 3.885 1.00 95.31 97 LYS A O 1
ATOM 729 N N . ASP A 1 98 ? 9.231 -6.685 4.707 1.00 96.94 98 ASP A N 1
ATOM 730 C CA . ASP A 1 98 ? 8.796 -6.514 6.097 1.00 96.94 98 ASP A CA 1
ATOM 731 C C . ASP A 1 98 ? 7.273 -6.269 6.205 1.00 96.94 98 ASP A C 1
ATOM 733 O O . ASP A 1 98 ? 6.820 -5.480 7.030 1.00 96.94 98 ASP A O 1
ATOM 737 N N . SER A 1 99 ? 6.468 -6.898 5.340 1.00 97.25 99 SER A N 1
ATOM 738 C CA . SER A 1 99 ? 5.013 -6.698 5.271 1.00 97.25 99 SER A CA 1
ATOM 739 C C . SER A 1 99 ? 4.238 -7.894 5.803 1.00 97.25 99 SER A C 1
ATOM 741 O O . SER A 1 99 ? 4.443 -9.016 5.347 1.00 97.25 99 SER A O 1
ATOM 743 N N . ASN A 1 100 ? 3.271 -7.668 6.687 1.00 97.56 100 ASN A N 1
ATOM 744 C CA . ASN A 1 100 ? 2.349 -8.710 7.124 1.00 97.56 100 ASN A CA 1
ATOM 745 C C . ASN A 1 100 ? 0.910 -8.390 6.696 1.00 97.56 100 ASN A C 1
ATOM 747 O O . ASN A 1 100 ? 0.291 -7.436 7.176 1.00 97.56 100 ASN A O 1
ATOM 751 N N . ASN A 1 101 ? 0.381 -9.197 5.774 1.00 97.50 101 ASN A N 1
ATOM 752 C CA . ASN A 1 101 ? -1.015 -9.134 5.370 1.00 97.50 101 ASN A CA 1
ATOM 753 C C . ASN A 1 101 ? -1.895 -9.924 6.345 1.00 97.50 101 ASN A C 1
ATOM 755 O O . ASN A 1 101 ? -1.989 -11.150 6.270 1.00 97.50 101 ASN A O 1
ATOM 759 N N . ILE A 1 102 ? -2.586 -9.192 7.218 1.00 97.69 102 ILE A N 1
ATOM 760 C CA . ILE A 1 102 ? -3.441 -9.755 8.271 1.00 97.69 102 ILE A CA 1
ATOM 761 C C . ILE A 1 102 ? -4.844 -10.127 7.776 1.00 97.69 102 ILE A C 1
ATOM 763 O O . ILE A 1 102 ? -5.644 -10.662 8.540 1.00 97.69 102 ILE A O 1
ATOM 767 N N . HIS A 1 103 ? -5.169 -9.843 6.511 1.00 96.88 103 HIS A N 1
ATOM 768 C CA . HIS A 1 103 ? -6.412 -10.311 5.906 1.00 96.88 103 HIS A CA 1
ATOM 769 C C . HIS A 1 103 ? -6.317 -11.805 5.560 1.00 96.88 103 HIS A C 1
ATOM 771 O O . HIS A 1 103 ? -5.258 -12.293 5.185 1.00 96.88 103 HIS A O 1
ATOM 777 N N . GLN A 1 104 ? -7.434 -12.537 5.599 1.00 93.69 104 GLN A N 1
ATOM 778 C CA . GLN A 1 104 ? -7.465 -13.981 5.305 1.00 93.69 104 GLN A CA 1
ATOM 779 C C . GLN A 1 104 ? -7.027 -14.344 3.873 1.00 93.69 104 GLN A C 1
ATOM 781 O O . GLN A 1 104 ? -6.492 -15.420 3.627 1.00 93.69 104 GLN A O 1
ATOM 786 N N . THR A 1 105 ? -7.247 -13.449 2.910 1.00 93.38 105 THR A N 1
ATOM 787 C CA . THR A 1 105 ? -6.875 -13.661 1.503 1.00 93.38 105 THR A CA 1
ATOM 788 C C . THR A 1 105 ? -5.458 -13.170 1.231 1.00 93.38 105 THR A C 1
ATOM 790 O O . THR A 1 105 ? -5.161 -11.992 1.444 1.00 93.38 105 THR A O 1
ATOM 793 N N . THR A 1 106 ? -4.621 -14.055 0.692 1.00 93.81 106 THR A N 1
ATOM 794 C CA . THR A 1 106 ? -3.253 -13.761 0.248 1.00 93.81 106 THR A CA 1
ATOM 795 C C . THR A 1 106 ? -3.210 -12.657 -0.806 1.00 93.81 106 THR A C 1
ATOM 797 O O . THR A 1 106 ? -4.033 -12.616 -1.723 1.00 93.81 106 THR A O 1
ATOM 800 N N . ILE A 1 107 ? -2.222 -11.768 -0.702 1.00 95.12 107 ILE A N 1
ATOM 801 C CA . ILE A 1 107 ? -1.929 -10.784 -1.748 1.00 95.12 107 ILE A CA 1
ATOM 802 C C . ILE A 1 107 ? -1.097 -11.464 -2.838 1.00 95.12 107 ILE A C 1
ATOM 804 O O . ILE A 1 107 ? -0.020 -11.983 -2.554 1.00 95.12 107 ILE A O 1
ATOM 808 N N . ILE A 1 108 ? -1.579 -11.446 -4.082 1.00 94.50 108 ILE A N 1
ATOM 809 C CA . ILE A 1 108 ? -0.917 -12.067 -5.239 1.00 94.50 108 ILE A CA 1
ATOM 810 C C . ILE A 1 108 ? -0.642 -10.974 -6.284 1.00 94.50 108 ILE A C 1
ATOM 812 O O . ILE A 1 108 ? -1.480 -10.728 -7.153 1.00 94.50 108 ILE A O 1
ATOM 816 N N . PRO A 1 109 ? 0.475 -10.242 -6.167 1.00 93.31 109 PRO A N 1
ATOM 817 C CA . PRO A 1 109 ? 0.836 -9.212 -7.124 1.00 93.31 109 PRO A CA 1
ATOM 818 C C . PRO A 1 109 ? 1.502 -9.815 -8.367 1.00 93.31 109 PRO A C 1
ATOM 820 O O . PRO A 1 109 ? 2.054 -10.913 -8.331 1.00 93.31 109 PRO A O 1
ATOM 823 N N . THR A 1 110 ? 1.491 -9.078 -9.475 1.00 93.00 110 THR A N 1
ATOM 824 C CA . THR A 1 110 ? 2.128 -9.498 -10.739 1.00 93.00 110 THR A CA 1
ATOM 825 C C . THR A 1 110 ? 3.441 -8.753 -10.983 1.00 93.00 110 THR A C 1
ATOM 827 O O . THR A 1 110 ? 3.611 -7.624 -10.523 1.00 93.00 110 THR A O 1
ATOM 830 N N . ASN A 1 111 ? 4.400 -9.368 -11.687 1.00 91.69 111 ASN A N 1
ATOM 831 C CA . ASN A 1 111 ? 5.700 -8.756 -12.029 1.00 91.69 111 ASN A CA 1
ATOM 832 C C . ASN A 1 111 ? 6.402 -8.090 -10.830 1.00 91.69 111 ASN A C 1
ATOM 834 O O . ASN A 1 111 ? 6.918 -6.981 -10.940 1.00 91.69 111 ASN A O 1
ATOM 838 N N . SER A 1 112 ? 6.319 -8.720 -9.662 1.00 93.38 112 SER A N 1
ATOM 839 C CA . SER A 1 112 ? 6.723 -8.141 -8.382 1.00 93.38 112 SER A CA 1
ATOM 840 C C . SER A 1 112 ? 7.859 -8.941 -7.759 1.00 93.38 112 SER A C 1
ATOM 842 O O . SER A 1 112 ? 8.141 -10.059 -8.176 1.00 93.38 112 SER A O 1
ATOM 844 N N . VAL A 1 113 ? 8.533 -8.341 -6.786 1.00 92.44 113 VAL A N 1
ATOM 845 C CA . VAL A 1 113 ? 9.725 -8.886 -6.139 1.00 92.44 113 VAL A CA 1
ATOM 846 C C . VAL A 1 113 ? 9.488 -8.968 -4.634 1.00 92.44 113 VAL A C 1
ATOM 848 O O . VAL A 1 113 ? 8.843 -8.106 -4.037 1.00 92.44 113 VAL A O 1
ATOM 851 N N . SER A 1 114 ? 10.017 -10.012 -4.002 1.00 92.69 114 SER A N 1
ATOM 852 C CA . SER A 1 114 ? 10.104 -10.097 -2.544 1.00 92.69 114 SER A CA 1
ATOM 853 C C . SER A 1 114 ? 11.522 -9.764 -2.100 1.00 92.69 114 SER A C 1
ATOM 855 O O . SER A 1 114 ? 12.455 -10.475 -2.461 1.00 92.69 114 SER A O 1
ATOM 857 N N . SER A 1 115 ? 11.677 -8.731 -1.273 1.00 92.94 115 SER A N 1
ATOM 858 C CA . SER A 1 115 ? 12.933 -8.420 -0.571 1.00 92.94 115 SER A CA 1
ATOM 859 C C . SER A 1 115 ? 13.004 -9.036 0.837 1.00 92.94 115 SER A C 1
ATOM 861 O O . SER A 1 115 ? 13.865 -8.662 1.642 1.00 92.94 115 SER A O 1
ATOM 863 N N . GLY A 1 116 ? 12.101 -9.977 1.138 1.00 90.62 116 GLY A N 1
ATOM 864 C CA . GLY A 1 116 ? 12.100 -10.786 2.357 1.00 90.62 116 GLY A CA 1
ATOM 865 C C . GLY A 1 116 ? 11.140 -10.314 3.454 1.00 90.62 116 GLY A C 1
ATOM 866 O O . GLY A 1 116 ? 10.634 -9.192 3.438 1.00 90.62 116 GLY A O 1
ATOM 867 N N . ASN A 1 117 ? 10.908 -11.208 4.421 1.00 92.56 117 ASN A N 1
ATOM 868 C CA . ASN A 1 117 ? 10.076 -10.977 5.606 1.00 92.56 117 ASN A CA 1
ATOM 869 C C . ASN A 1 117 ? 8.645 -10.510 5.267 1.00 92.56 117 ASN A C 1
ATOM 871 O O . ASN A 1 117 ? 8.138 -9.542 5.827 1.00 92.56 117 ASN A O 1
ATOM 875 N N . ASN A 1 118 ? 8.006 -11.172 4.297 1.00 94.88 118 ASN A N 1
ATOM 876 C CA . ASN A 1 118 ? 6.623 -10.896 3.916 1.00 94.88 118 ASN A CA 1
ATOM 877 C C . ASN A 1 118 ? 5.723 -12.072 4.313 1.00 94.88 118 ASN A C 1
ATOM 879 O O . ASN A 1 118 ? 6.000 -13.212 3.949 1.00 94.88 118 ASN A O 1
ATOM 883 N N . VAL A 1 119 ? 4.627 -11.798 5.019 1.00 95.31 119 VAL A N 1
ATOM 884 C CA . VAL A 1 119 ? 3.659 -12.804 5.478 1.00 95.31 119 VAL A CA 1
ATOM 885 C C . VAL A 1 119 ? 2.357 -12.654 4.704 1.00 95.31 119 VAL A C 1
ATOM 887 O O . VAL A 1 119 ? 1.802 -11.560 4.616 1.00 95.31 119 VAL A O 1
ATOM 890 N N . ASN A 1 120 ? 1.858 -13.771 4.166 1.00 94.81 120 ASN A N 1
ATOM 891 C CA . ASN A 1 120 ? 0.618 -13.835 3.386 1.00 94.81 120 ASN A CA 1
ATOM 892 C C . ASN A 1 120 ? 0.640 -12.963 2.107 1.00 94.81 120 ASN A C 1
ATOM 894 O O . ASN A 1 120 ? -0.358 -12.359 1.690 1.00 94.81 120 ASN A O 1
ATOM 898 N N . TRP A 1 121 ? 1.816 -12.958 1.474 1.00 93.81 121 TRP A N 1
ATOM 899 C CA . TRP A 1 121 ? 2.104 -12.421 0.149 1.00 93.81 121 TRP A CA 1
ATOM 900 C C . TRP A 1 121 ? 2.651 -13.540 -0.746 1.00 93.81 121 TRP A C 1
ATOM 902 O O . TRP A 1 121 ? 3.626 -14.195 -0.389 1.00 93.81 121 TRP A O 1
ATOM 912 N N . ASN A 1 122 ? 2.074 -13.726 -1.932 1.00 91.94 122 ASN A N 1
ATOM 913 C CA . ASN A 1 122 ? 2.620 -14.586 -2.979 1.00 91.94 122 ASN A CA 1
ATOM 914 C C . ASN A 1 122 ? 3.286 -13.719 -4.051 1.00 91.94 122 ASN A C 1
ATOM 916 O O . ASN A 1 122 ? 2.718 -13.469 -5.109 1.00 91.94 122 ASN A O 1
ATOM 920 N N . LEU A 1 123 ? 4.490 -13.236 -3.757 1.00 83.69 123 LEU A N 1
ATOM 921 C CA . LEU A 1 123 ? 5.249 -12.312 -4.608 1.00 83.69 123 LEU A CA 1
ATOM 922 C C . LEU A 1 123 ? 5.938 -12.990 -5.800 1.00 83.69 123 LEU A C 1
ATOM 924 O O . LEU A 1 123 ? 6.883 -12.426 -6.337 1.00 83.69 123 LEU A O 1
ATOM 928 N N . GLY A 1 124 ? 5.497 -14.189 -6.202 1.00 66.44 124 GLY A N 1
ATOM 929 C CA . GLY A 1 124 ? 6.110 -14.925 -7.305 1.00 66.44 124 GLY A CA 1
ATOM 930 C C . GLY A 1 124 ? 7.611 -15.090 -7.085 1.00 66.44 124 GLY A C 1
ATOM 931 O O . GLY A 1 124 ? 8.412 -14.609 -7.882 1.00 66.44 124 GLY A O 1
ATOM 932 N N . VAL A 1 125 ? 8.007 -15.713 -5.971 1.00 53.97 125 VAL A N 1
ATOM 933 C CA . VAL A 1 125 ? 9.426 -15.966 -5.714 1.00 53.97 125 VAL A CA 1
ATOM 934 C C . VAL A 1 125 ? 9.973 -16.935 -6.764 1.00 53.97 125 VAL A C 1
ATOM 936 O O . VAL A 1 125 ? 9.779 -18.146 -6.695 1.00 53.97 125 VAL A O 1
ATOM 939 N N . GLY A 1 126 ? 10.729 -16.409 -7.725 1.00 50.62 126 GLY A N 1
ATOM 940 C CA . GLY A 1 126 ? 11.871 -17.141 -8.260 1.00 50.62 126 GLY A CA 1
ATOM 941 C C . GLY A 1 126 ? 12.909 -17.259 -7.144 1.00 50.62 126 GLY A C 1
ATOM 942 O O . GLY A 1 126 ? 13.815 -16.439 -7.074 1.00 50.62 126 GLY A O 1
ATOM 943 N N . GLY A 1 127 ? 12.725 -18.202 -6.214 1.00 45.56 127 GLY A N 1
ATOM 944 C CA . GLY A 1 127 ? 13.620 -18.367 -5.061 1.00 45.56 127 GLY A CA 1
ATOM 945 C C . GLY A 1 127 ? 12.961 -18.971 -3.820 1.00 45.56 127 GLY A C 1
ATOM 946 O O . GLY A 1 127 ? 12.716 -18.278 -2.845 1.00 45.56 127 GLY A O 1
ATOM 947 N N . SER A 1 128 ? 12.651 -20.263 -3.907 1.00 61.03 128 SER A N 1
ATOM 948 C CA . SER A 1 128 ? 12.656 -21.299 -2.861 1.00 61.03 128 SER A CA 1
ATOM 949 C C . SER A 1 128 ? 12.690 -20.900 -1.374 1.00 61.03 128 SER A C 1
ATOM 951 O O . SER A 1 128 ? 13.763 -20.856 -0.786 1.00 61.03 128 SER A O 1
ATOM 953 N N . GLU A 1 129 ? 11.527 -20.866 -0.715 1.00 54.25 129 GLU A N 1
ATOM 954 C CA . GLU A 1 129 ? 11.431 -21.224 0.721 1.00 54.25 129 GLU A CA 1
ATOM 955 C C . GLU A 1 129 ? 10.255 -22.171 1.035 1.00 54.25 129 GLU A C 1
ATOM 957 O O . GLU A 1 129 ? 10.307 -22.928 1.998 1.00 54.25 129 GLU A O 1
ATOM 962 N N . CYS A 1 130 ? 9.247 -22.272 0.164 1.00 48.50 130 CYS A N 1
ATOM 963 C CA . CYS A 1 130 ? 8.161 -23.257 0.292 1.00 48.50 130 CYS A CA 1
ATOM 964 C C . CYS A 1 130 ? 8.324 -24.509 -0.597 1.00 48.50 130 CYS A C 1
ATOM 966 O O . CYS A 1 130 ? 7.584 -25.476 -0.425 1.00 48.50 130 CYS A O 1
ATOM 968 N N . ALA A 1 131 ? 9.327 -24.557 -1.484 1.00 50.06 131 ALA A N 1
ATOM 969 C CA . ALA A 1 131 ? 9.597 -25.738 -2.316 1.00 50.06 131 ALA A CA 1
ATOM 970 C C . ALA A 1 131 ? 10.360 -26.863 -1.580 1.00 50.06 131 ALA A C 1
ATOM 972 O O . ALA A 1 131 ? 10.304 -28.011 -2.010 1.00 50.06 131 ALA A O 1
ATOM 973 N N . ASN A 1 132 ? 11.019 -26.577 -0.448 1.00 49.72 132 ASN A N 1
ATOM 974 C CA . ASN A 1 132 ? 11.785 -27.585 0.303 1.00 49.72 132 ASN A CA 1
ATOM 975 C C . ASN A 1 132 ? 11.046 -28.201 1.502 1.00 49.72 132 ASN A C 1
ATOM 977 O O . ASN A 1 132 ? 11.485 -29.235 1.996 1.00 49.72 132 ASN A O 1
ATOM 981 N N . ALA A 1 133 ? 9.906 -27.660 1.941 1.00 46.97 133 ALA A N 1
ATOM 982 C CA . ALA A 1 133 ? 9.134 -28.294 3.017 1.00 46.97 133 ALA A CA 1
ATOM 983 C C . ALA A 1 133 ? 8.337 -29.523 2.527 1.00 46.97 133 ALA A C 1
ATOM 985 O O . ALA A 1 133 ? 8.125 -30.468 3.280 1.00 46.97 133 ALA A O 1
ATOM 986 N N . VAL A 1 134 ? 7.945 -29.554 1.246 1.00 48.59 134 VAL A N 1
ATOM 987 C CA . VAL A 1 134 ? 7.136 -30.649 0.669 1.00 48.59 134 VAL A CA 1
ATOM 988 C C . VAL A 1 134 ? 7.999 -31.773 0.064 1.00 4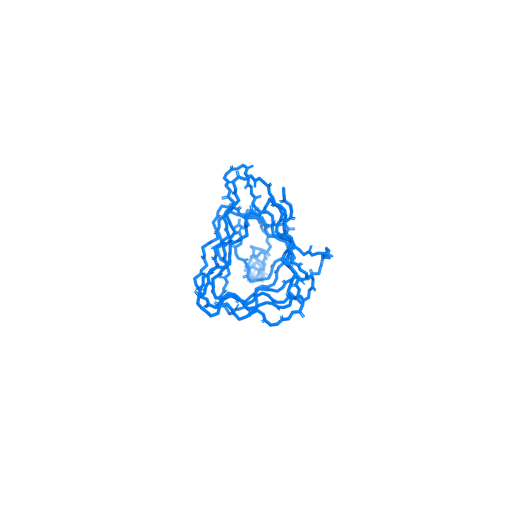8.59 134 VAL A C 1
ATOM 990 O O . VAL A 1 134 ? 7.561 -32.923 -0.010 1.00 48.59 134 VAL A O 1
ATOM 993 N N . VAL A 1 135 ? 9.256 -31.490 -0.303 1.00 52.47 135 VAL A N 1
ATOM 994 C CA . VAL A 1 135 ? 10.175 -32.486 -0.896 1.00 52.47 135 VAL A CA 1
ATOM 995 C C . VAL A 1 135 ? 10.871 -33.359 0.160 1.00 52.47 135 VAL A C 1
ATOM 997 O O . VAL A 1 135 ? 11.227 -34.501 -0.133 1.00 52.47 135 VAL A O 1
ATOM 1000 N N . ILE A 1 136 ? 11.011 -32.889 1.406 1.00 52.75 136 ILE A N 1
ATOM 1001 C CA . ILE A 1 136 ? 11.652 -33.672 2.479 1.00 52.75 136 ILE A CA 1
ATOM 1002 C C . ILE A 1 136 ? 10.721 -34.777 3.015 1.00 52.75 136 ILE A C 1
ATOM 1004 O O . ILE A 1 136 ? 11.201 -35.847 3.385 1.00 52.75 136 ILE A O 1
ATOM 1008 N N . LEU A 1 137 ? 9.393 -34.600 2.967 1.00 48.69 137 LEU A N 1
ATOM 1009 C CA . LEU A 1 137 ? 8.454 -35.604 3.492 1.00 48.69 137 LEU A CA 1
ATOM 1010 C C . LEU A 1 137 ? 8.287 -36.835 2.574 1.00 48.69 137 LEU A C 1
ATOM 1012 O O . LEU A 1 137 ? 8.013 -37.927 3.061 1.00 48.69 137 LEU A O 1
ATOM 1016 N N . HIS A 1 138 ? 8.535 -36.708 1.264 1.00 51.28 138 HIS A N 1
ATOM 1017 C CA . HIS A 1 138 ? 8.444 -37.834 0.317 1.00 51.28 138 HIS A CA 1
ATOM 1018 C C . HIS A 1 138 ? 9.731 -38.669 0.191 1.00 51.28 138 HIS A C 1
ATOM 1020 O O . HIS A 1 138 ? 9.707 -39.729 -0.432 1.00 51.28 138 HIS A O 1
ATOM 1026 N N . ARG A 1 139 ? 10.859 -38.240 0.779 1.00 64.44 139 ARG A N 1
ATOM 1027 C CA . ARG A 1 139 ? 12.140 -38.977 0.704 1.00 64.44 139 ARG A CA 1
ATOM 1028 C C . ARG A 1 139 ? 12.463 -39.840 1.927 1.00 64.44 139 ARG A C 1
ATOM 1030 O O . ARG A 1 139 ? 13.506 -40.483 1.938 1.00 64.44 139 ARG A O 1
ATOM 1037 N N . LEU A 1 140 ? 11.567 -39.922 2.912 1.00 53.69 140 LEU A N 1
ATOM 1038 C CA . LEU A 1 140 ? 11.749 -40.754 4.112 1.00 53.69 140 LEU A CA 1
ATOM 1039 C C . LEU A 1 140 ? 10.987 -42.094 4.093 1.00 53.69 140 LEU A C 1
ATOM 1041 O O . LEU A 1 140 ? 11.121 -42.864 5.038 1.00 53.69 140 LEU A O 1
ATOM 1045 N N . ILE A 1 141 ? 10.231 -42.416 3.033 1.00 59.19 141 ILE A N 1
ATOM 1046 C CA . ILE A 1 141 ? 9.385 -43.632 2.993 1.00 59.19 141 ILE A CA 1
ATOM 1047 C C . ILE A 1 141 ? 9.997 -44.784 2.157 1.00 59.19 141 ILE A C 1
ATOM 1049 O O . ILE A 1 141 ? 9.553 -45.919 2.274 1.00 59.19 141 ILE A O 1
ATOM 1053 N N . PHE A 1 142 ? 11.076 -44.566 1.390 1.00 58.72 142 PHE A N 1
ATOM 1054 C CA . PHE A 1 142 ? 11.644 -45.595 0.488 1.00 58.72 142 PHE A CA 1
ATOM 1055 C C . PHE A 1 142 ? 13.030 -46.141 0.879 1.00 58.72 142 PHE A C 1
ATOM 1057 O O . PHE A 1 142 ? 13.795 -46.552 0.014 1.00 58.72 142 PHE A O 1
ATOM 1064 N N . ALA A 1 143 ? 13.370 -46.181 2.169 1.00 52.66 143 ALA A N 1
ATOM 1065 C CA . ALA A 1 143 ? 14.615 -46.802 2.637 1.00 52.66 143 ALA A CA 1
ATOM 1066 C C . ALA A 1 143 ? 14.350 -47.851 3.727 1.00 52.66 143 ALA A C 1
ATOM 1068 O O . ALA A 1 143 ? 14.803 -47.708 4.861 1.00 52.66 143 ALA A O 1
ATOM 1069 N N . LYS A 1 144 ? 13.569 -48.887 3.395 1.00 52.34 144 LYS A N 1
ATOM 1070 C CA . LYS A 1 144 ? 13.530 -50.158 4.137 1.00 52.34 144 LYS A CA 1
ATOM 1071 C C . LYS A 1 144 ? 12.837 -51.253 3.318 1.00 52.34 144 LYS A C 1
ATOM 1073 O O . LYS A 1 144 ? 11.684 -51.573 3.583 1.00 52.34 144 LYS A O 1
ATOM 1078 N N . ILE A 1 145 ? 13.549 -51.802 2.334 1.00 53.62 145 ILE A N 1
ATOM 1079 C CA . ILE A 1 145 ? 13.511 -53.229 1.964 1.00 53.62 145 ILE A CA 1
ATOM 1080 C C . ILE A 1 145 ? 14.941 -53.611 1.596 1.00 53.62 145 ILE A C 1
ATOM 1082 O O . ILE A 1 145 ? 15.544 -52.842 0.815 1.00 53.62 145 ILE A O 1
#

pLDDT: mean 84.37, std 17.27, range [38.09, 98.12]